Protein AF-K9QMH8-F1 (afdb_monomer)

pLDDT: mean 71.71, std 12.12, range [37.88, 88.75]

Sequence (99 aa):
MLNSARNKAKEIIQNIVDTTQEKTTEITEEAIFQAVDQALNVIELASKRVRERDIPTEKVSLEVSVNIMGLIELKMQANVPNQEEVKEVILAVNHNSSQ

Foldseek 3Di:
DCPVVLVVQVVVLVVCCVVCVVPDPPDDSVLSSVQSVVQVVVVLVVLVVCVVVVPPQVPDKDWDWGDRPVFKIWIWIFRNDPDNDGPDIDIDIDGPPDD

Solvent-accessible surface area (backbone atoms only — not comparable to full-atom values): 5851 Å² total; per-residue (Å²): 109,55,66,66,55,52,52,53,47,51,57,52,47,51,57,44,49,71,65,36,70,83,75,45,96,85,72,51,71,66,60,53,51,51,46,50,53,51,46,51,53,51,52,52,56,51,45,50,53,39,58,76,65,71,49,75,32,94,76,38,72,46,78,41,75,41,72,49,91,77,43,32,37,40,34,40,37,34,52,40,50,94,54,91,51,66,82,49,72,52,79,48,78,45,73,54,76,77,128

Radius of gyration: 14.62 Å; Cα contacts (8 Å, |Δi|>4): 119; chains: 1; bounding box: 42×18×37 Å

Secondary structure (DSSP, 8-state):
--HHHHHHHHHHHHHHHHHHTTT-TT--HHHHHHHHHHHHHHHHHHHHHHHHTT--GGG-EEEEEEEETTTEEEEEEEE--SSS----EEEEEEE----

Mean predicted aligned error: 9.08 Å

Nearest PDB structures (foldseek):
  3mes-assembly1_B  TM=4.465E-01  e=4.111E+00  Cryptosporidium parvum Iowa II
  3mes-assembly1_A  TM=4.553E-01  e=6.323E+00  Cryptosporidium parvum Iowa II
  5ov4-assembly1_A  TM=5.740E-01  e=7.604E+00  Priestia megaterium
  5ov6-assembly1_A  TM=4.150E-01  e=6.724E+00  Priestia megaterium
  5ov5-assembly1_A  TM=3.507E-01  e=5.258E+00  Priestia megaterium

Structure (mmCIF, N/CA/C/O backbone):
data_AF-K9QMH8-F1
#
_entry.id   AF-K9QMH8-F1
#
loop_
_atom_site.group_PDB
_atom_site.id
_atom_site.type_symbol
_atom_site.label_atom_id
_atom_site.label_alt_id
_atom_site.label_comp_id
_atom_site.label_asym_id
_atom_site.label_entity_id
_atom_site.label_seq_id
_atom_site.pdbx_PDB_ins_code
_atom_site.Cartn_x
_atom_site.Cartn_y
_atom_site.Cartn_z
_atom_site.occupancy
_atom_site.B_iso_or_equiv
_atom_site.auth_seq_id
_atom_site.auth_comp_id
_atom_site.auth_asym_id
_atom_site.auth_atom_id
_atom_site.pdbx_PDB_model_num
ATOM 1 N N . MET A 1 1 ? 13.264 1.432 -0.101 1.00 52.50 1 MET A N 1
ATOM 2 C CA . MET A 1 1 ? 12.647 2.546 -0.857 1.00 52.50 1 MET A CA 1
ATOM 3 C C . MET A 1 1 ? 11.163 2.777 -0.541 1.00 52.50 1 MET A C 1
ATOM 5 O O . MET A 1 1 ? 10.602 3.737 -1.041 1.00 52.50 1 MET A O 1
ATOM 9 N N . LEU A 1 2 ? 10.544 2.009 0.371 1.00 58.75 2 LEU A N 1
ATOM 10 C CA . LEU A 1 2 ? 9.141 2.196 0.789 1.00 58.75 2 LEU A CA 1
ATOM 11 C C . LEU A 1 2 ? 8.950 2.982 2.098 1.00 58.75 2 LEU A C 1
ATOM 13 O O . LEU A 1 2 ? 7.823 3.156 2.546 1.00 58.75 2 LEU A O 1
ATOM 17 N N . ASN A 1 3 ? 10.022 3.462 2.737 1.00 62.19 3 ASN A N 1
ATOM 18 C CA . ASN A 1 3 ? 9.904 4.108 4.050 1.00 62.19 3 ASN A CA 1
ATOM 19 C C . ASN A 1 3 ? 9.089 5.410 4.001 1.00 62.19 3 ASN A C 1
ATOM 21 O O . ASN A 1 3 ? 8.346 5.674 4.938 1.00 62.19 3 ASN A O 1
ATOM 25 N N . SER A 1 4 ? 9.166 6.193 2.917 1.00 65.06 4 SER A N 1
ATOM 26 C CA . SER A 1 4 ? 8.335 7.397 2.763 1.00 65.06 4 SER A CA 1
ATOM 27 C C . SER A 1 4 ? 6.856 7.044 2.576 1.00 65.06 4 SER A C 1
ATOM 29 O O . SER A 1 4 ? 6.007 7.624 3.245 1.00 65.06 4 SER A O 1
ATOM 31 N N . ALA A 1 5 ? 6.551 6.043 1.744 1.00 63.81 5 ALA A N 1
ATOM 32 C CA . ALA A 1 5 ? 5.196 5.538 1.528 1.00 63.81 5 ALA A CA 1
ATOM 33 C C . ALA A 1 5 ? 4.592 4.955 2.815 1.00 63.81 5 ALA A C 1
ATOM 35 O O . ALA A 1 5 ? 3.462 5.276 3.167 1.00 63.81 5 ALA A O 1
ATOM 36 N N . ARG A 1 6 ? 5.372 4.168 3.564 1.00 64.94 6 ARG A N 1
ATOM 37 C CA . ARG A 1 6 ? 4.964 3.594 4.852 1.00 64.94 6 ARG A CA 1
ATOM 38 C C . ARG A 1 6 ? 4.750 4.669 5.922 1.00 64.94 6 ARG A C 1
ATOM 40 O O . ARG A 1 6 ? 3.797 4.577 6.687 1.00 64.94 6 ARG A O 1
ATOM 47 N N . ASN A 1 7 ? 5.595 5.700 5.967 1.00 69.56 7 ASN A N 1
ATOM 48 C CA . ASN A 1 7 ? 5.418 6.821 6.895 1.00 69.56 7 ASN A CA 1
ATOM 49 C C . ASN A 1 7 ? 4.181 7.659 6.547 1.00 69.56 7 ASN A C 1
ATOM 51 O O . ASN A 1 7 ? 3.408 7.991 7.439 1.00 69.56 7 ASN A O 1
ATOM 55 N N . LYS A 1 8 ? 3.948 7.935 5.259 1.00 68.19 8 LYS A N 1
ATOM 56 C CA . LYS A 1 8 ? 2.744 8.640 4.799 1.00 68.19 8 LYS A CA 1
ATOM 57 C C . LYS A 1 8 ? 1.479 7.824 5.072 1.00 68.19 8 LYS A C 1
ATOM 59 O O . LYS A 1 8 ? 0.463 8.375 5.476 1.00 68.19 8 LYS A O 1
ATOM 64 N N . ALA A 1 9 ? 1.552 6.503 4.923 1.00 65.06 9 ALA A N 1
ATOM 65 C CA . ALA A 1 9 ? 0.446 5.624 5.267 1.00 65.06 9 ALA A CA 1
ATOM 66 C C . ALA A 1 9 ? 0.147 5.631 6.774 1.00 65.06 9 ALA A C 1
ATOM 68 O O . ALA A 1 9 ? -1.019 5.687 7.134 1.00 65.06 9 ALA A O 1
ATOM 69 N N . LYS A 1 10 ? 1.161 5.666 7.652 1.00 70.38 10 LYS A N 1
ATOM 70 C CA . LYS A 1 10 ? 0.961 5.826 9.108 1.00 70.38 10 LYS A CA 1
ATOM 71 C C . LYS A 1 10 ? 0.196 7.101 9.463 1.00 70.38 10 LYS A C 1
ATOM 73 O O . LYS A 1 10 ? -0.731 7.045 10.259 1.00 70.38 10 LYS A O 1
ATOM 78 N N . GLU A 1 11 ? 0.561 8.228 8.859 1.00 71.06 11 GLU A N 1
ATOM 79 C CA . GLU A 1 11 ? -0.121 9.510 9.085 1.00 71.06 11 GLU A CA 1
ATOM 80 C C . GLU A 1 11 ? -1.589 9.458 8.632 1.00 71.06 11 GLU A C 1
ATOM 82 O O . GLU A 1 11 ? -2.491 9.907 9.336 1.00 71.06 11 GLU A O 1
ATOM 87 N N . ILE A 1 12 ? -1.84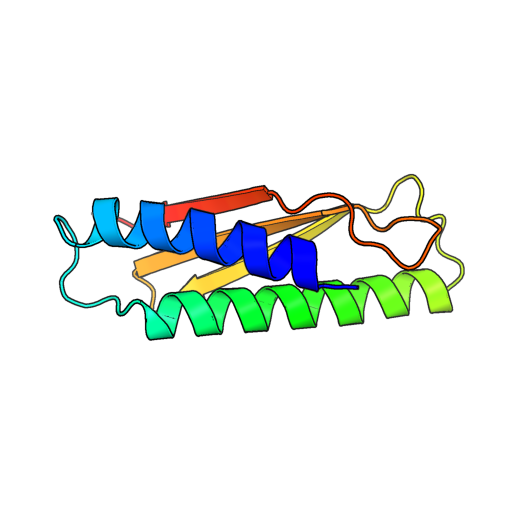4 8.841 7.476 1.00 68.69 12 ILE A N 1
ATOM 88 C CA . ILE A 1 12 ? -3.197 8.666 6.943 1.00 68.69 12 ILE A CA 1
ATOM 89 C C . ILE A 1 12 ? -4.013 7.704 7.816 1.00 68.69 12 ILE A C 1
ATOM 91 O O . ILE A 1 12 ? -5.174 7.991 8.093 1.00 68.69 12 ILE A O 1
ATOM 95 N N . ILE A 1 13 ? -3.414 6.609 8.299 1.00 67.94 13 ILE A N 1
ATOM 96 C CA . ILE A 1 13 ? -4.053 5.659 9.222 1.00 67.94 13 ILE A CA 1
ATOM 97 C C . ILE A 1 13 ? -4.450 6.350 10.518 1.00 67.94 13 ILE A C 1
ATOM 99 O O . ILE A 1 13 ? -5.579 6.154 10.951 1.00 67.94 13 ILE A O 1
ATOM 103 N N . GLN A 1 14 ? -3.586 7.188 11.097 1.00 68.25 14 GLN A N 1
ATOM 104 C CA . GLN A 1 14 ? -3.925 7.918 12.318 1.00 68.25 14 GLN A CA 1
ATOM 105 C C . GLN A 1 14 ? -5.166 8.797 12.105 1.00 68.25 14 GLN A C 1
ATOM 107 O O . GLN A 1 14 ? -6.123 8.705 12.866 1.00 68.25 14 GLN A O 1
ATOM 112 N N . ASN A 1 15 ? -5.210 9.544 10.996 1.00 67.31 15 ASN A N 1
ATOM 113 C CA . ASN A 1 15 ? -6.376 10.357 10.640 1.00 67.31 15 ASN A CA 1
ATOM 114 C C . ASN A 1 15 ? -7.645 9.510 10.420 1.00 67.31 15 ASN A C 1
ATOM 116 O O . ASN A 1 15 ? -8.750 9.939 10.757 1.00 67.31 15 ASN A O 1
ATOM 120 N N . ILE A 1 16 ? -7.509 8.306 9.852 1.00 65.81 16 ILE A N 1
ATOM 121 C CA . ILE A 1 16 ? -8.629 7.379 9.649 1.00 65.81 16 ILE A CA 1
ATOM 122 C C . ILE A 1 16 ? -9.105 6.823 10.985 1.00 65.81 16 ILE A C 1
ATOM 124 O O . ILE A 1 16 ? -10.303 6.856 11.232 1.00 65.81 16 ILE A O 1
ATOM 128 N N . VAL A 1 17 ? -8.215 6.332 11.847 1.00 64.38 17 VAL A N 1
ATOM 129 C CA . VAL A 1 17 ? -8.568 5.786 13.165 1.00 64.38 17 VAL A CA 1
ATOM 130 C C . VAL A 1 17 ? -9.308 6.840 13.983 1.00 64.38 17 VAL A C 1
ATOM 132 O O . VAL A 1 17 ? -10.399 6.552 14.473 1.00 64.38 17 VAL A O 1
ATOM 135 N N . ASP A 1 18 ? -8.800 8.072 14.014 1.00 65.06 18 ASP A N 1
ATOM 136 C CA . ASP A 1 18 ? -9.434 9.188 14.720 1.00 65.06 18 ASP A CA 1
ATOM 137 C C . ASP A 1 18 ? -10.838 9.502 14.157 1.00 65.06 18 ASP A C 1
ATOM 139 O O . ASP A 1 18 ? -11.763 9.795 14.910 1.00 65.06 18 ASP A O 1
ATOM 143 N N . THR A 1 19 ? -11.040 9.369 12.839 1.00 62.25 19 THR A N 1
ATOM 144 C CA . THR A 1 19 ? -12.341 9.609 12.174 1.00 62.25 19 THR A CA 1
ATOM 145 C C . THR A 1 19 ? -13.309 8.414 12.272 1.00 62.25 19 THR A C 1
ATOM 147 O O . THR A 1 19 ? -14.528 8.578 12.199 1.00 62.25 19 THR A O 1
ATOM 150 N N . THR A 1 20 ? -12.784 7.194 12.405 1.00 59.09 20 THR A N 1
ATOM 151 C CA . THR A 1 20 ? -13.536 5.930 12.280 1.00 59.09 20 THR A CA 1
ATOM 152 C C . THR A 1 20 ? -13.923 5.350 13.644 1.00 59.09 20 THR A C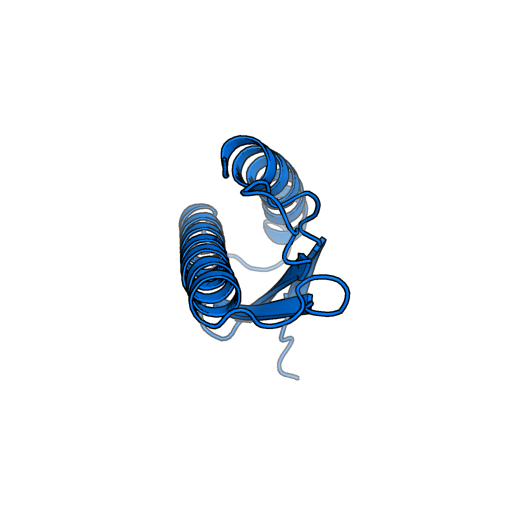 1
ATOM 154 O O . THR A 1 20 ? -14.946 4.665 13.740 1.00 59.09 20 THR A O 1
ATOM 157 N N . GLN A 1 21 ? -13.187 5.685 14.717 1.00 54.03 21 GLN A N 1
ATOM 158 C CA . GLN A 1 21 ? -13.549 5.342 16.102 1.00 54.03 21 GLN A CA 1
ATOM 159 C C . GLN A 1 21 ? -14.958 5.825 16.487 1.00 54.03 21 GLN A C 1
ATOM 161 O O . GLN A 1 21 ? -15.610 5.202 17.321 1.00 54.03 21 GLN A O 1
ATOM 166 N N . GLU A 1 22 ? -15.470 6.876 15.841 1.00 54.44 22 GLU A N 1
ATOM 167 C CA . GLU A 1 22 ? -16.831 7.371 16.071 1.00 54.44 22 GLU A CA 1
ATOM 168 C C . GLU A 1 22 ? -17.933 6.563 15.352 1.00 54.44 22 GLU A C 1
ATOM 170 O O . GLU A 1 22 ? -19.111 6.755 15.659 1.00 54.44 22 GLU A O 1
ATOM 175 N N . LYS A 1 23 ? -17.607 5.682 14.387 1.00 54.88 23 LYS A N 1
ATOM 176 C CA . LYS A 1 23 ? -18.608 5.093 13.468 1.00 54.88 23 LYS A CA 1
ATOM 177 C C . LYS A 1 23 ? -18.592 3.573 13.322 1.00 54.88 23 LYS A C 1
ATOM 179 O O . LYS A 1 23 ? -19.631 3.019 12.969 1.00 54.88 23 LYS A O 1
ATOM 184 N N . THR A 1 24 ? -17.484 2.881 13.591 1.00 56.28 24 THR A N 1
ATOM 185 C CA . THR A 1 24 ? -17.429 1.413 13.454 1.00 56.28 24 THR A CA 1
ATOM 186 C C . THR A 1 24 ? -16.524 0.783 14.512 1.00 56.28 24 THR A C 1
ATOM 188 O O . THR A 1 24 ? -15.303 0.853 14.418 1.00 56.28 24 THR A O 1
ATOM 191 N N . THR A 1 25 ? -17.120 0.114 15.500 1.00 58.59 25 THR A N 1
ATOM 192 C CA . THR A 1 25 ? -16.425 -0.594 16.595 1.00 58.59 25 THR A CA 1
ATOM 193 C C . THR A 1 25 ? -15.650 -1.844 16.161 1.00 58.59 25 THR A C 1
ATOM 195 O O . THR A 1 25 ? -14.942 -2.429 16.974 1.00 58.59 25 THR A O 1
ATOM 198 N N . GLU A 1 26 ? -15.791 -2.283 14.909 1.00 67.06 26 GLU A N 1
ATOM 199 C CA . GLU A 1 26 ? -15.286 -3.584 14.445 1.00 67.06 26 GLU A CA 1
ATOM 200 C C . GLU A 1 26 ? -13.948 -3.516 13.697 1.00 67.06 26 GLU A C 1
ATOM 202 O O . GLU A 1 26 ? -13.330 -4.554 13.465 1.00 67.06 26 GLU A O 1
ATOM 207 N N . ILE A 1 27 ? -13.472 -2.320 13.332 1.00 71.88 27 ILE A N 1
ATOM 208 C CA . ILE A 1 27 ? -12.234 -2.165 12.559 1.00 71.88 27 ILE A CA 1
ATOM 209 C C . ILE A 1 27 ? -11.111 -1.718 13.482 1.00 71.88 27 ILE A C 1
ATOM 211 O O . ILE A 1 27 ? -11.150 -0.635 14.064 1.00 71.88 27 ILE A O 1
ATOM 215 N N . THR A 1 28 ? -10.098 -2.569 13.608 1.00 77.44 28 THR A N 1
ATOM 216 C CA . THR A 1 28 ? -8.916 -2.285 14.418 1.00 77.44 28 THR A CA 1
ATOM 217 C C . THR A 1 28 ? -7.862 -1.554 13.595 1.00 77.44 28 THR A C 1
ATOM 219 O O . THR A 1 28 ? -7.717 -1.776 12.393 1.00 77.44 28 THR A O 1
ATOM 222 N N . GLU A 1 29 ? -7.076 -0.710 14.260 1.00 77.12 29 GLU A N 1
ATOM 223 C CA . GLU A 1 29 ? -5.902 -0.056 13.671 1.00 77.12 29 GLU A CA 1
ATOM 224 C C . GLU A 1 29 ? -4.940 -1.079 13.033 1.00 77.12 29 GLU A C 1
ATOM 226 O O . GLU A 1 29 ? -4.445 -0.871 11.927 1.00 77.12 29 GLU A O 1
ATOM 231 N N . GLU A 1 30 ? -4.770 -2.239 13.675 1.00 81.94 30 GLU A N 1
ATOM 232 C CA . GLU A 1 30 ? -3.970 -3.359 13.167 1.00 81.94 30 GLU A CA 1
ATOM 233 C C . GLU A 1 30 ? -4.479 -3.887 11.815 1.00 81.94 30 GLU A C 1
ATOM 235 O O . GLU A 1 30 ? -3.685 -4.112 10.903 1.00 81.94 30 GLU A O 1
ATOM 240 N N . ALA A 1 31 ? -5.796 -4.045 11.639 1.00 81.12 31 ALA A N 1
ATOM 241 C CA . ALA A 1 31 ? -6.363 -4.511 10.372 1.00 81.12 31 ALA A CA 1
ATOM 242 C C . ALA A 1 31 ? -6.099 -3.517 9.227 1.00 81.12 31 ALA A C 1
ATOM 244 O O . ALA A 1 31 ? -5.831 -3.921 8.093 1.00 81.12 31 ALA A O 1
ATOM 245 N N . ILE A 1 32 ? -6.121 -2.215 9.527 1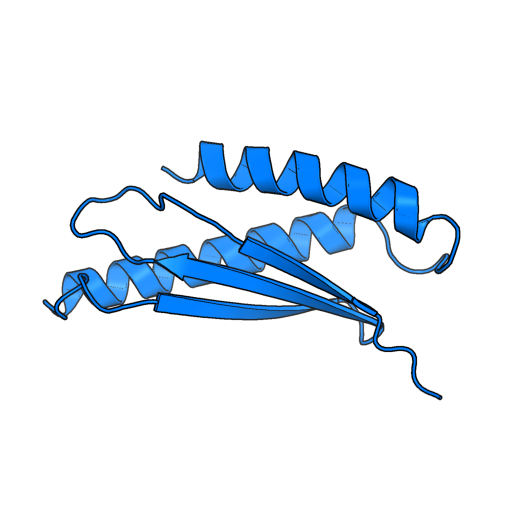.00 77.38 32 ILE A N 1
ATOM 246 C CA . ILE A 1 32 ? -5.805 -1.164 8.555 1.00 77.38 32 ILE A CA 1
ATOM 247 C C . ILE A 1 32 ? -4.311 -1.188 8.206 1.00 77.38 32 ILE A C 1
ATOM 249 O O . ILE A 1 32 ? -3.961 -1.130 7.024 1.00 77.38 32 ILE A O 1
ATOM 253 N N . PHE A 1 33 ? -3.426 -1.341 9.196 1.00 81.50 33 PHE A N 1
ATOM 254 C CA . PHE A 1 33 ? -1.988 -1.489 8.950 1.00 81.50 33 PHE A CA 1
ATOM 255 C C . PHE A 1 33 ? -1.668 -2.696 8.072 1.00 81.50 33 PHE A C 1
ATOM 257 O O . PHE A 1 33 ? -0.912 -2.568 7.107 1.00 81.50 33 PHE A O 1
ATOM 264 N N . GLN A 1 34 ? -2.282 -3.844 8.354 1.00 85.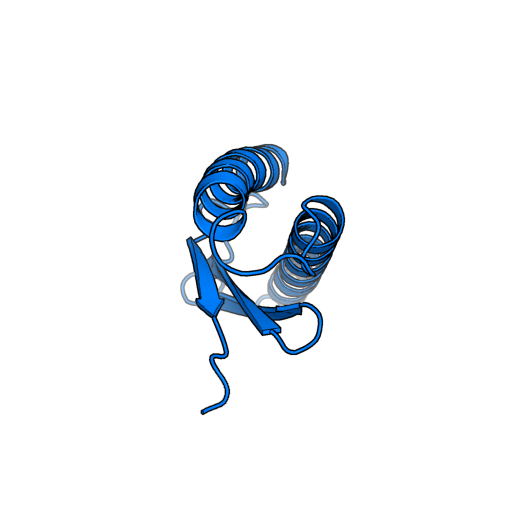56 34 GLN A N 1
ATOM 265 C CA . GLN A 1 34 ? -2.100 -5.054 7.555 1.00 85.56 34 GLN A CA 1
ATOM 266 C C . GLN A 1 34 ? -2.564 -4.858 6.108 1.00 85.56 34 GLN A C 1
ATOM 268 O O . GLN A 1 34 ? -1.864 -5.264 5.179 1.00 85.56 34 GLN A O 1
ATOM 273 N N . ALA A 1 35 ? -3.697 -4.183 5.898 1.00 83.75 35 ALA A N 1
ATOM 274 C CA . ALA A 1 35 ? -4.193 -3.866 4.562 1.00 83.75 35 ALA A CA 1
ATOM 275 C C . ALA A 1 35 ? -3.238 -2.944 3.786 1.00 83.75 35 ALA A C 1
ATOM 277 O O . ALA A 1 35 ? -2.980 -3.170 2.601 1.00 83.75 35 ALA A O 1
ATOM 278 N N . VAL A 1 36 ? -2.664 -1.940 4.456 1.00 81.88 36 VAL A N 1
ATOM 279 C CA . VAL A 1 36 ? -1.647 -1.057 3.872 1.00 81.88 36 VAL A CA 1
ATOM 280 C C . VAL A 1 36 ? -0.382 -1.827 3.504 1.00 81.88 36 VAL A C 1
ATOM 282 O O . VAL A 1 36 ? 0.099 -1.694 2.378 1.00 81.88 36 VAL A O 1
ATOM 285 N N . ASP A 1 37 ? 0.161 -2.647 4.406 1.00 85.06 37 ASP A N 1
ATOM 286 C CA . ASP A 1 37 ? 1.368 -3.430 4.116 1.00 85.06 37 ASP A CA 1
ATOM 287 C C . ASP A 1 37 ? 1.123 -4.421 2.967 1.00 85.06 37 ASP A C 1
ATOM 289 O O . ASP A 1 37 ? 1.968 -4.565 2.078 1.00 85.06 37 ASP A O 1
ATOM 293 N N . GLN A 1 38 ? -0.056 -5.049 2.912 1.00 88.44 38 GLN A N 1
ATOM 294 C CA . GLN A 1 38 ? -0.449 -5.898 1.790 1.00 88.44 38 GLN A CA 1
ATOM 295 C C . GLN A 1 38 ? -0.459 -5.116 0.472 1.00 88.44 38 GLN A C 1
ATOM 297 O O . GLN A 1 38 ? 0.110 -5.573 -0.522 1.00 88.44 38 GLN A O 1
ATOM 302 N N . ALA A 1 39 ? -1.071 -3.932 0.455 1.00 84.62 39 ALA A N 1
ATOM 303 C CA . ALA A 1 39 ? -1.150 -3.110 -0.742 1.00 84.62 39 ALA A CA 1
ATOM 304 C C . ALA A 1 39 ? 0.239 -2.630 -1.207 1.00 84.62 39 ALA A C 1
ATOM 306 O O . ALA A 1 39 ? 0.539 -2.678 -2.402 1.00 84.62 39 ALA A O 1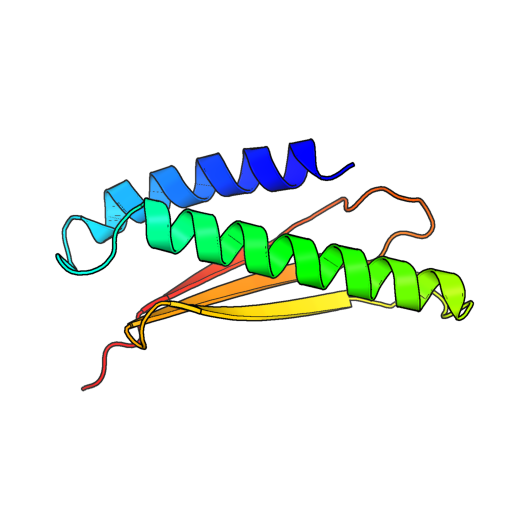
ATOM 307 N N . LEU A 1 40 ? 1.122 -2.241 -0.279 1.00 83.31 40 LEU A N 1
ATOM 308 C CA . LEU A 1 40 ? 2.496 -1.830 -0.591 1.00 83.31 40 LEU A CA 1
ATOM 309 C C . LEU A 1 40 ? 3.307 -2.986 -1.189 1.00 83.31 40 LEU A C 1
ATOM 311 O O . LEU A 1 40 ? 3.982 -2.792 -2.201 1.00 83.31 40 LEU A O 1
ATOM 315 N N . ASN A 1 41 ? 3.184 -4.190 -0.625 1.00 86.81 41 ASN A N 1
ATOM 316 C CA . ASN A 1 41 ? 3.850 -5.386 -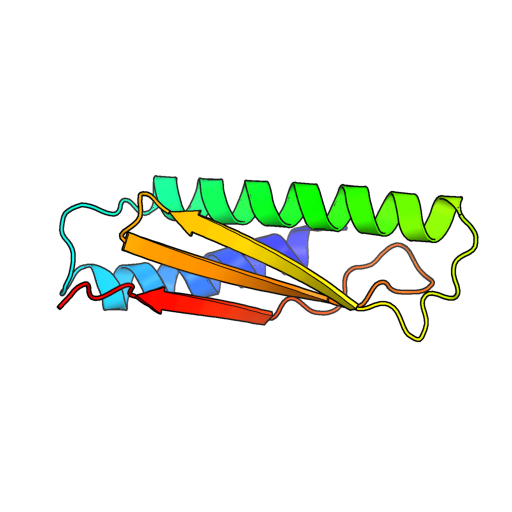1.146 1.00 86.81 41 ASN A CA 1
ATOM 317 C C . ASN A 1 41 ? 3.403 -5.708 -2.583 1.00 86.81 41 ASN A C 1
ATOM 319 O O . ASN A 1 41 ? 4.226 -6.066 -3.430 1.00 86.81 41 ASN A O 1
ATOM 323 N N . VAL A 1 42 ? 2.107 -5.557 -2.885 1.00 88.75 42 VAL A N 1
ATOM 324 C CA . VAL A 1 42 ? 1.578 -5.762 -4.244 1.00 88.75 42 VAL A CA 1
ATOM 325 C C . VAL A 1 42 ? 2.136 -4.719 -5.212 1.00 88.75 42 VAL A C 1
ATOM 327 O O . VAL A 1 42 ? 2.600 -5.088 -6.293 1.00 88.75 42 VAL A O 1
ATOM 330 N N . ILE A 1 43 ? 2.139 -3.438 -4.830 1.00 84.75 43 ILE A N 1
ATOM 331 C CA . ILE A 1 43 ? 2.687 -2.355 -5.660 1.00 84.75 43 ILE A CA 1
ATOM 332 C C . ILE A 1 43 ? 4.174 -2.577 -5.935 1.00 84.75 43 ILE A C 1
ATOM 334 O O . ILE A 1 43 ? 4.613 -2.399 -7.072 1.00 84.75 43 ILE A O 1
ATOM 338 N N . GLU A 1 44 ? 4.955 -2.992 -4.938 1.00 83.69 44 GLU A N 1
ATOM 339 C CA . GLU A 1 44 ? 6.384 -3.260 -5.104 1.00 83.69 44 GLU A CA 1
ATOM 340 C C . GLU A 1 44 ? 6.631 -4.411 -6.085 1.00 83.69 44 GLU A C 1
ATOM 342 O O . GLU A 1 44 ? 7.405 -4.265 -7.039 1.00 83.69 44 GLU A O 1
ATOM 347 N N . LEU A 1 45 ? 5.922 -5.530 -5.907 1.00 87.94 45 LEU A N 1
ATOM 348 C CA . LEU A 1 45 ? 6.036 -6.686 -6.791 1.00 87.94 45 LEU A CA 1
ATOM 349 C C . LEU A 1 45 ? 5.614 -6.347 -8.227 1.00 87.94 45 LEU A C 1
ATOM 351 O O . LEU A 1 45 ? 6.295 -6.730 -9.181 1.00 87.94 45 LEU A O 1
ATOM 355 N N . ALA A 1 46 ? 4.510 -5.620 -8.397 1.00 86.94 46 ALA A N 1
ATOM 356 C CA . ALA A 1 46 ? 4.035 -5.189 -9.707 1.00 86.94 46 ALA A CA 1
ATOM 357 C C . ALA A 1 46 ? 5.014 -4.204 -10.367 1.00 86.94 46 ALA A C 1
ATOM 359 O O . ALA A 1 46 ? 5.365 -4.385 -11.532 1.00 86.94 46 ALA A O 1
ATOM 360 N N . SER A 1 47 ? 5.539 -3.234 -9.615 1.00 83.38 47 SER A N 1
ATOM 361 C CA . SER A 1 47 ? 6.546 -2.282 -10.102 1.00 83.38 47 SER A CA 1
ATOM 362 C C . SER A 1 47 ? 7.816 -2.992 -10.567 1.00 83.38 47 SER A C 1
ATOM 364 O O . SER A 1 47 ? 8.360 -2.667 -11.622 1.00 83.38 47 SER A O 1
ATOM 366 N N . LYS A 1 48 ? 8.277 -3.998 -9.811 1.00 85.44 48 LYS A N 1
ATOM 367 C CA . LYS A 1 48 ? 9.423 -4.828 -10.197 1.00 85.44 48 LYS A CA 1
ATOM 368 C C . LYS A 1 48 ? 9.164 -5.548 -11.521 1.00 85.44 48 LYS A C 1
ATOM 370 O O . LYS A 1 48 ? 9.997 -5.470 -12.416 1.00 85.44 48 LYS A O 1
ATOM 375 N N . ARG A 1 49 ? 7.991 -6.166 -11.684 1.00 87.00 49 ARG A N 1
ATOM 376 C CA . ARG A 1 49 ? 7.617 -6.871 -12.924 1.00 87.00 49 ARG A CA 1
ATOM 377 C C . ARG A 1 49 ? 7.502 -5.949 -14.136 1.00 87.00 49 ARG A C 1
ATOM 379 O O . ARG A 1 49 ? 7.826 -6.372 -15.239 1.00 87.00 49 ARG A O 1
ATOM 386 N N . VAL A 1 50 ? 7.026 -4.718 -13.948 1.00 85.19 50 VAL A N 1
ATOM 387 C CA . VAL A 1 50 ? 6.964 -3.704 -15.015 1.00 85.19 50 VAL A CA 1
ATOM 388 C C . VAL A 1 50 ? 8.375 -3.365 -15.499 1.00 85.19 50 VAL A C 1
ATOM 390 O O . VAL A 1 50 ? 8.615 -3.374 -16.704 1.00 85.19 50 VAL A O 1
ATOM 393 N N . ARG A 1 51 ? 9.317 -3.159 -14.566 1.00 81.62 51 ARG A N 1
ATOM 394 C CA . ARG A 1 51 ? 10.732 -2.902 -14.878 1.00 81.62 51 ARG A CA 1
ATOM 395 C C . ARG A 1 51 ? 11.418 -4.094 -15.548 1.00 81.62 51 ARG A C 1
ATOM 397 O O . ARG A 1 51 ? 12.096 -3.909 -16.543 1.00 81.62 51 ARG A O 1
ATOM 404 N N . GLU A 1 52 ? 11.207 -5.313 -15.050 1.00 86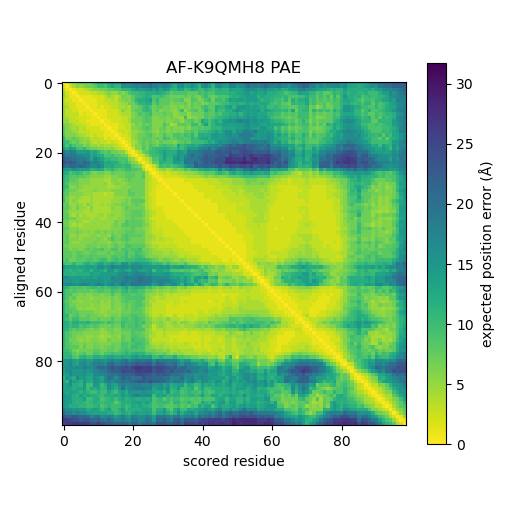.62 52 GLU A N 1
ATOM 405 C CA . GLU A 1 52 ? 11.799 -6.540 -15.619 1.00 86.62 52 GLU A CA 1
ATOM 406 C C . GLU A 1 52 ? 11.339 -6.843 -17.051 1.00 86.62 52 GLU A C 1
ATOM 408 O O . GLU A 1 52 ? 11.989 -7.608 -17.759 1.00 86.62 52 GLU A O 1
ATOM 413 N N . ARG A 1 53 ? 10.196 -6.295 -17.468 1.00 85.19 53 ARG A N 1
ATOM 414 C CA . ARG A 1 53 ? 9.616 -6.515 -18.797 1.00 85.19 53 ARG A CA 1
ATOM 415 C C . ARG A 1 53 ? 9.901 -5.377 -19.777 1.00 85.19 53 ARG A C 1
ATOM 417 O O . ARG A 1 53 ? 9.269 -5.353 -20.831 1.00 85.19 53 ARG A O 1
ATOM 424 N N . ASP A 1 54 ? 10.781 -4.439 -19.417 1.00 76.94 54 ASP A N 1
ATOM 425 C CA . ASP A 1 54 ? 11.093 -3.230 -20.195 1.00 76.94 54 ASP A CA 1
ATOM 426 C C . ASP A 1 54 ? 9.833 -2.469 -20.655 1.00 76.94 54 ASP A C 1
ATOM 428 O O . ASP A 1 54 ? 9.791 -1.851 -21.721 1.00 76.94 54 ASP A O 1
ATOM 432 N N . ILE A 1 55 ? 8.764 -2.519 -19.849 1.00 77.44 55 ILE A N 1
ATOM 433 C CA . ILE A 1 55 ? 7.537 -1.776 -20.138 1.00 77.44 55 ILE A CA 1
ATOM 434 C C . ILE A 1 55 ? 7.840 -0.290 -19.902 1.00 77.44 55 ILE A C 1
ATOM 436 O O . ILE A 1 55 ? 8.318 0.051 -18.817 1.00 77.44 55 ILE A O 1
ATOM 440 N N . PRO A 1 56 ? 7.532 0.612 -20.856 1.00 75.31 56 PRO A N 1
ATOM 441 C CA . PRO A 1 56 ? 7.763 2.045 -20.690 1.00 75.31 56 PRO A CA 1
ATOM 442 C C . PRO A 1 56 ? 7.062 2.587 -19.437 1.00 75.31 56 PRO A C 1
ATOM 444 O O . PRO A 1 56 ? 5.839 2.732 -19.411 1.00 75.31 56 PRO A O 1
ATOM 447 N N . THR A 1 57 ? 7.830 2.877 -18.383 1.00 72.50 57 THR A N 1
ATOM 448 C CA . THR A 1 57 ? 7.263 3.179 -17.054 1.00 72.50 57 THR A CA 1
ATOM 449 C C . THR A 1 57 ? 6.605 4.559 -16.978 1.00 72.50 57 THR A C 1
ATOM 451 O O . THR A 1 57 ? 5.713 4.776 -16.165 1.00 72.50 57 THR A O 1
ATOM 454 N N . GLU A 1 58 ? 6.950 5.458 -17.907 1.00 66.81 58 GLU A N 1
ATOM 455 C CA . GLU A 1 58 ? 6.462 6.843 -18.023 1.00 66.81 58 GLU A CA 1
ATOM 456 C C . GLU A 1 58 ? 4.933 6.970 -18.129 1.00 66.81 58 GLU A C 1
ATOM 458 O O . GLU A 1 58 ? 4.391 8.066 -18.002 1.00 66.81 58 GLU A O 1
ATOM 463 N N . LYS A 1 59 ? 4.228 5.860 -18.377 1.00 68.81 59 LYS A N 1
ATOM 464 C CA . LYS A 1 59 ? 2.766 5.804 -18.508 1.00 68.81 59 LYS A CA 1
ATOM 465 C C . LYS A 1 59 ? 2.117 4.725 -17.640 1.00 68.81 59 LYS A C 1
ATOM 467 O O . LYS A 1 59 ? 0.940 4.430 -17.834 1.00 68.81 59 LYS A O 1
ATOM 472 N N . VAL A 1 60 ? 2.858 4.110 -16.717 1.00 78.31 60 VAL A N 1
ATOM 473 C CA . VAL A 1 60 ? 2.331 3.018 -15.890 1.00 78.31 60 VAL A CA 1
ATOM 474 C C . VAL A 1 60 ? 1.924 3.548 -14.522 1.00 78.31 60 VAL A C 1
ATOM 476 O O . VAL A 1 60 ? 2.760 3.934 -13.704 1.00 78.31 60 VAL A O 1
ATOM 479 N N . SER A 1 61 ? 0.618 3.509 -14.272 1.00 83.69 61 SER A N 1
ATOM 480 C CA . SER A 1 61 ? 0.029 3.714 -12.954 1.00 83.69 61 SER A CA 1
ATOM 481 C C . SER A 1 61 ? -0.504 2.380 -12.443 1.00 83.69 61 SER A C 1
ATOM 483 O O . SER A 1 61 ? -1.156 1.640 -13.181 1.00 83.69 61 SER A O 1
ATOM 485 N N . LEU A 1 62 ? -0.181 2.052 -11.199 1.00 84.88 62 LEU A N 1
ATOM 486 C CA . LEU A 1 62 ? -0.656 0.868 -10.501 1.00 84.88 62 LEU A CA 1
ATOM 487 C C . LEU A 1 62 ? -1.714 1.298 -9.497 1.00 84.88 62 LEU A C 1
ATOM 489 O O . LEU A 1 62 ? -1.454 2.167 -8.670 1.00 84.88 62 LEU A O 1
ATOM 493 N N . GLU A 1 63 ? -2.874 0.658 -9.549 1.00 88.31 63 GLU A N 1
ATOM 494 C CA . GLU A 1 63 ? -3.926 0.804 -8.550 1.00 88.31 63 GLU A CA 1
ATOM 495 C C . GLU A 1 63 ? -4.124 -0.535 -7.841 1.00 88.31 63 GLU A C 1
ATOM 497 O O . GLU A 1 63 ? -4.236 -1.585 -8.478 1.00 88.31 63 GLU A O 1
ATOM 502 N N . VAL A 1 64 ? -4.148 -0.498 -6.513 1.00 86.88 64 VAL A N 1
ATOM 503 C CA . VAL A 1 64 ? -4.453 -1.641 -5.659 1.00 86.88 64 VAL A CA 1
ATOM 504 C C . VAL A 1 64 ? -5.618 -1.262 -4.766 1.00 86.88 64 VAL A C 1
ATOM 506 O O . VAL A 1 64 ? -5.571 -0.242 -4.084 1.00 86.88 64 VAL A O 1
ATOM 509 N N . SER A 1 65 ? -6.648 -2.103 -4.758 1.00 87.88 65 SER A N 1
ATOM 510 C CA . SER A 1 65 ? -7.779 -1.986 -3.843 1.00 87.88 65 SER A CA 1
ATOM 511 C C . SER A 1 65 ? -7.759 -3.166 -2.876 1.00 87.88 65 SER A C 1
ATOM 513 O O . SER A 1 65 ? -7.705 -4.320 -3.305 1.00 87.88 65 SER A O 1
ATOM 515 N N . VAL A 1 66 ? -7.768 -2.885 -1.575 1.00 85.25 66 VAL A N 1
ATOM 516 C CA . VAL A 1 66 ? -7.813 -3.881 -0.502 1.00 85.25 66 VAL A CA 1
ATOM 517 C C . VAL A 1 66 ? -9.100 -3.690 0.278 1.00 85.25 66 VAL A C 1
ATOM 519 O O . VAL A 1 66 ? -9.356 -2.627 0.838 1.00 85.25 66 VAL A O 1
ATOM 522 N N . ASN A 1 67 ? -9.917 -4.736 0.318 1.00 84.75 67 ASN A N 1
ATOM 523 C CA . ASN A 1 67 ? -11.112 -4.760 1.139 1.00 84.75 67 ASN A CA 1
ATOM 524 C C . ASN A 1 67 ? -10.756 -5.219 2.560 1.00 84.75 67 ASN A C 1
ATOM 526 O O . ASN A 1 67 ? -10.156 -6.277 2.747 1.00 84.75 67 ASN A O 1
ATOM 530 N N . ILE A 1 68 ? -11.139 -4.421 3.551 1.00 80.75 68 ILE A N 1
ATOM 531 C CA . ILE A 1 68 ? -10.932 -4.684 4.970 1.00 80.75 68 ILE A CA 1
ATOM 532 C C . ILE A 1 68 ? -12.260 -5.174 5.540 1.00 80.75 68 ILE A C 1
ATOM 534 O O . ILE A 1 68 ? -13.186 -4.391 5.765 1.00 80.75 68 ILE A O 1
ATOM 538 N N . MET A 1 69 ? -12.346 -6.491 5.743 1.00 77.44 69 MET A N 1
ATOM 539 C CA . MET A 1 69 ? -13.463 -7.168 6.419 1.00 77.44 69 MET A CA 1
ATOM 540 C C . MET A 1 69 ? -14.858 -6.870 5.830 1.00 77.44 69 MET A C 1
ATOM 542 O O . MET A 1 69 ? -15.855 -6.925 6.537 1.00 77.44 69 MET A O 1
ATOM 546 N N . GLY A 1 70 ? -14.958 -6.539 4.542 1.00 75.44 70 GLY A N 1
ATOM 547 C CA . GLY A 1 70 ? -16.214 -6.195 3.862 1.00 75.44 70 GLY A CA 1
ATOM 548 C C . GLY A 1 70 ? -16.700 -4.762 4.099 1.00 75.44 70 GLY A C 1
ATOM 549 O O . GLY A 1 70 ? -17.502 -4.259 3.314 1.00 75.44 70 GLY A O 1
ATOM 550 N N . LEU A 1 71 ? -16.177 -4.090 5.123 1.00 71.94 71 LEU A N 1
ATOM 551 C CA . LEU A 1 71 ? -16.687 -2.817 5.632 1.00 71.94 71 LEU A CA 1
ATOM 552 C C . LEU A 1 71 ? -16.010 -1.607 4.996 1.00 71.94 71 LEU A C 1
ATOM 554 O O . LEU A 1 71 ? -16.650 -0.584 4.761 1.00 71.94 71 LEU A O 1
ATOM 5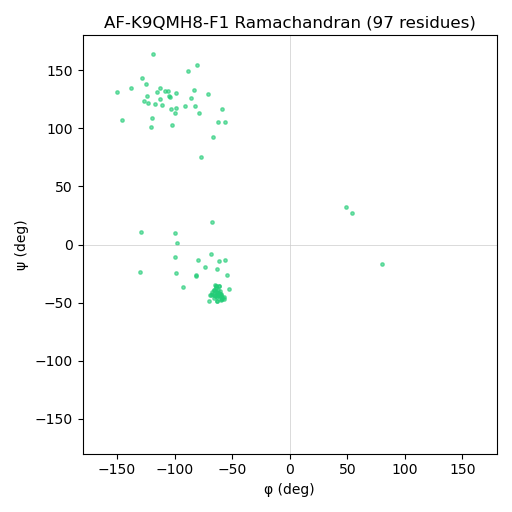58 N N . ILE A 1 72 ? -14.713 -1.718 4.720 1.00 73.44 72 ILE A N 1
ATOM 559 C CA . ILE A 1 72 ? -13.908 -0.622 4.191 1.00 73.44 72 ILE A CA 1
ATOM 560 C C . ILE A 1 72 ? -13.150 -1.079 2.949 1.00 73.44 72 ILE A C 1
ATOM 562 O O . ILE A 1 72 ? -12.660 -2.203 2.877 1.00 73.44 72 ILE A O 1
ATOM 566 N N . GLU A 1 73 ? -13.017 -0.187 1.974 1.00 81.50 73 GLU A N 1
ATOM 567 C CA . GLU A 1 73 ? -12.107 -0.350 0.846 1.00 81.50 73 GLU A CA 1
ATOM 568 C C . GLU A 1 73 ? -10.966 0.666 0.946 1.00 81.50 73 GLU A C 1
ATOM 570 O O . GLU A 1 73 ? -11.197 1.876 0.930 1.00 81.50 73 GLU A O 1
ATOM 575 N N . LEU A 1 74 ? -9.734 0.161 1.027 1.00 79.12 74 LEU A N 1
ATOM 576 C CA . LEU A 1 74 ? -8.506 0.932 0.892 1.00 79.12 74 LEU A CA 1
ATOM 577 C C . LEU A 1 74 ? -8.075 0.924 -0.574 1.00 79.12 74 LEU A C 1
ATOM 579 O O . LEU A 1 74 ? -7.743 -0.133 -1.107 1.00 79.12 74 LEU A O 1
ATOM 583 N N . LYS A 1 75 ? -8.004 2.093 -1.206 1.00 81.81 75 LYS A N 1
ATOM 584 C CA . LYS A 1 75 ? -7.418 2.256 -2.542 1.00 81.81 75 LYS A CA 1
ATOM 585 C C . LYS A 1 75 ? -6.059 2.914 -2.448 1.00 81.81 75 LYS A C 1
ATOM 587 O O . LYS A 1 75 ? -5.926 3.939 -1.787 1.00 81.81 75 LYS A O 1
ATOM 592 N N . MET A 1 76 ? -5.078 2.340 -3.131 1.00 80.81 76 MET A N 1
ATOM 593 C CA . MET A 1 76 ? -3.727 2.864 -3.257 1.00 80.81 76 MET A CA 1
ATOM 594 C C . MET A 1 76 ? -3.328 2.968 -4.718 1.00 80.81 76 MET A C 1
ATOM 596 O O . MET A 1 76 ? -3.306 1.966 -5.429 1.00 80.81 76 MET A O 1
ATOM 600 N N . GLN A 1 77 ? -2.951 4.170 -5.137 1.00 81.50 77 GLN A N 1
ATOM 601 C CA . GLN A 1 77 ? -2.418 4.417 -6.470 1.00 81.50 77 GLN A CA 1
ATOM 602 C C . GLN A 1 77 ? -0.945 4.808 -6.396 1.00 81.50 77 GLN A C 1
ATOM 604 O O . GLN A 1 77 ? -0.583 5.655 -5.581 1.00 81.50 77 GLN A O 1
ATOM 609 N N . ALA A 1 78 ? -0.113 4.221 -7.255 1.00 78.81 78 ALA A N 1
ATOM 610 C CA . ALA A 1 78 ? 1.302 4.544 -7.378 1.00 78.81 78 ALA A CA 1
ATOM 611 C C . ALA A 1 78 ? 1.739 4.598 -8.843 1.00 78.81 78 ALA A C 1
ATOM 613 O O . ALA A 1 78 ? 1.450 3.701 -9.633 1.00 78.81 78 ALA A O 1
ATOM 614 N N . ASN A 1 79 ? 2.504 5.627 -9.196 1.00 79.69 79 ASN A N 1
ATOM 615 C CA . ASN A 1 79 ? 3.157 5.699 -10.500 1.00 79.69 79 ASN A CA 1
ATOM 616 C C . ASN A 1 79 ? 4.466 4.908 -10.458 1.00 79.69 79 ASN A C 1
ATOM 618 O O . ASN A 1 79 ? 5.249 5.067 -9.518 1.00 79.69 79 ASN A O 1
ATOM 622 N N . VAL A 1 80 ? 4.707 4.067 -11.468 1.00 75.56 80 VAL A N 1
ATOM 623 C CA . VAL A 1 80 ? 5.958 3.306 -11.572 1.00 75.56 80 VAL A CA 1
ATOM 624 C C . VAL A 1 80 ? 7.031 4.245 -12.115 1.00 75.56 80 VAL A C 1
ATOM 626 O O . VAL A 1 80 ? 6.937 4.672 -13.261 1.00 75.56 80 VAL A O 1
ATOM 629 N N . PRO A 1 81 ? 8.055 4.598 -11.333 1.00 64.19 81 PRO A N 1
ATOM 630 C CA . PRO A 1 81 ? 9.113 5.464 -11.816 1.00 64.19 81 PRO A CA 1
ATOM 631 C C . PRO A 1 81 ? 10.125 4.655 -12.636 1.00 64.19 81 PRO A C 1
ATOM 633 O O . PRO A 1 81 ? 10.355 3.471 -12.379 1.00 64.19 81 PRO A O 1
ATOM 636 N N . ASN A 1 82 ? 10.817 5.339 -13.554 1.00 57.88 82 ASN A N 1
ATOM 637 C CA . ASN A 1 82 ? 11.987 4.801 -14.267 1.00 57.88 82 ASN A CA 1
ATOM 638 C C . ASN A 1 82 ? 13.154 4.450 -13.308 1.00 57.88 82 ASN A C 1
ATOM 640 O O . ASN A 1 82 ? 14.086 3.757 -13.700 1.00 57.88 82 ASN A O 1
ATOM 644 N N . GLN A 1 83 ? 13.116 4.923 -12.057 1.00 54.84 83 GLN A N 1
ATOM 645 C CA . GLN A 1 83 ? 14.074 4.621 -10.985 1.00 54.84 83 GLN A CA 1
ATOM 646 C C . GLN A 1 83 ? 13.355 3.923 -9.817 1.00 54.84 83 GLN A C 1
ATOM 648 O O . GLN A 1 83 ? 12.130 3.957 -9.739 1.00 54.84 83 GLN A O 1
ATOM 653 N N . GLU A 1 84 ? 14.085 3.279 -8.905 1.00 55.53 84 GLU A N 1
ATOM 654 C CA . GLU A 1 84 ? 13.540 2.393 -7.854 1.00 55.53 84 GLU A CA 1
ATOM 655 C C . GLU A 1 84 ? 12.686 3.077 -6.750 1.00 55.53 84 GLU A C 1
ATOM 657 O O . GLU A 1 84 ? 12.463 2.512 -5.681 1.00 55.53 84 GLU A O 1
ATOM 662 N N . GLU A 1 85 ? 12.160 4.279 -6.970 1.00 51.38 85 GLU A N 1
ATOM 663 C CA . GLU A 1 85 ? 11.605 5.118 -5.907 1.00 51.38 85 GLU A CA 1
ATOM 664 C C . GLU A 1 85 ? 10.127 5.458 -6.125 1.00 51.38 85 GLU A C 1
ATOM 666 O O . GLU A 1 85 ? 9.805 6.360 -6.889 1.00 51.38 85 GLU A O 1
ATOM 671 N N . VAL A 1 86 ? 9.208 4.767 -5.441 1.00 53.97 86 VAL A N 1
ATOM 672 C CA . VAL A 1 86 ? 7.768 5.091 -5.477 1.00 53.97 86 VAL A CA 1
ATOM 673 C C . VAL A 1 86 ? 7.553 6.505 -4.918 1.00 53.97 86 VAL A C 1
ATOM 675 O O . VAL A 1 86 ? 7.662 6.723 -3.713 1.00 53.97 86 VAL A O 1
ATOM 678 N N . LYS A 1 87 ? 7.278 7.474 -5.801 1.00 51.00 87 LYS A N 1
ATOM 679 C CA . LYS A 1 87 ? 7.244 8.907 -5.448 1.00 51.00 87 LYS A CA 1
ATOM 680 C C . LYS A 1 87 ? 5.945 9.356 -4.795 1.00 51.00 87 LYS A C 1
ATOM 682 O O . LYS A 1 87 ? 5.945 10.323 -4.040 1.00 51.00 87 LYS A O 1
ATOM 687 N N . GLU A 1 88 ? 4.844 8.672 -5.078 1.00 54.72 88 GLU A N 1
ATOM 688 C CA . GLU A 1 88 ? 3.534 9.101 -4.616 1.00 54.72 88 GLU A CA 1
ATOM 689 C C . GLU A 1 88 ? 2.622 7.901 -4.401 1.00 54.72 88 GLU A C 1
ATOM 691 O O . GLU A 1 88 ? 2.528 7.024 -5.259 1.00 54.72 88 GLU A O 1
ATOM 696 N N . VAL A 1 89 ? 1.978 7.879 -3.233 1.00 56.25 89 VAL A N 1
ATOM 697 C CA . VAL A 1 89 ? 0.882 6.967 -2.921 1.00 56.25 89 VAL A CA 1
ATOM 698 C C . VAL A 1 89 ? -0.318 7.819 -2.529 1.00 56.25 89 VAL A C 1
ATOM 700 O O . VAL A 1 89 ? -0.218 8.641 -1.611 1.00 56.25 89 VAL A O 1
ATOM 703 N N . ILE A 1 90 ? -1.423 7.648 -3.251 1.00 59.34 90 ILE A N 1
ATOM 704 C CA . ILE A 1 90 ? -2.720 8.254 -2.930 1.00 59.34 90 ILE A CA 1
ATOM 705 C C . ILE A 1 90 ? -3.539 7.185 -2.216 1.00 59.34 90 ILE A C 1
ATOM 707 O O . ILE A 1 90 ? -3.794 6.141 -2.812 1.00 59.34 90 ILE A O 1
ATOM 711 N N . LEU A 1 91 ? -3.905 7.429 -0.953 1.00 60.94 91 LEU A N 1
ATOM 712 C CA . LEU A 1 91 ? -4.770 6.544 -0.172 1.00 60.94 91 LEU A CA 1
ATOM 713 C C . LEU A 1 91 ? -6.175 7.141 -0.094 1.00 60.94 91 LEU A C 1
ATOM 715 O O . LEU A 1 91 ? -6.334 8.279 0.346 1.00 60.94 91 LEU A O 1
ATOM 719 N N . ALA A 1 92 ? -7.182 6.357 -0.467 1.00 61.91 92 ALA A N 1
ATOM 720 C CA . ALA A 1 92 ? -8.587 6.673 -0.230 1.00 61.91 92 ALA A CA 1
ATOM 721 C C . ALA A 1 92 ? -9.255 5.522 0.524 1.00 61.91 92 ALA A C 1
ATOM 723 O O . ALA A 1 92 ? -9.013 4.355 0.216 1.00 61.91 92 ALA A O 1
ATOM 724 N N . VAL A 1 93 ? -10.085 5.864 1.508 1.00 61.44 93 VAL A N 1
ATOM 725 C CA . VAL A 1 93 ? -10.808 4.904 2.343 1.00 61.44 93 VAL A CA 1
ATOM 726 C C . VAL A 1 93 ? -12.298 5.132 2.169 1.00 61.44 93 VAL A C 1
ATOM 728 O O . VAL A 1 93 ? -12.840 6.136 2.628 1.00 61.44 93 VAL A O 1
ATOM 731 N N . ASN A 1 94 ? -12.955 4.193 1.495 1.00 64.81 94 ASN A N 1
ATOM 732 C CA . ASN A 1 94 ? -14.396 4.232 1.289 1.00 64.81 94 ASN A CA 1
ATOM 733 C C . ASN A 1 94 ? -15.076 3.320 2.304 1.00 64.81 94 ASN A C 1
ATOM 735 O O . ASN A 1 94 ? -14.697 2.160 2.455 1.00 64.81 94 ASN A O 1
ATOM 739 N N . HIS A 1 95 ? -16.089 3.846 2.985 1.00 62.09 95 HIS A N 1
ATOM 740 C CA . HIS A 1 95 ? -16.953 3.036 3.831 1.00 62.09 95 HIS A CA 1
ATOM 741 C C . HIS A 1 95 ? -18.004 2.381 2.941 1.00 62.09 95 HIS A C 1
ATOM 743 O O . HIS A 1 95 ? -18.803 3.071 2.306 1.00 62.09 95 HIS A O 1
ATOM 749 N N . ASN A 1 96 ? -18.026 1.053 2.918 1.00 59.75 96 ASN A N 1
ATOM 750 C CA . ASN A 1 96 ? -19.132 0.303 2.352 1.00 59.75 96 ASN A CA 1
ATOM 751 C C . ASN A 1 96 ? -20.280 0.336 3.362 1.00 59.75 96 ASN A C 1
ATOM 753 O O . ASN A 1 96 ? -20.545 -0.637 4.066 1.00 59.75 96 ASN A O 1
ATOM 757 N N . SER A 1 97 ? -20.969 1.471 3.459 1.00 49.41 97 SER A N 1
ATOM 758 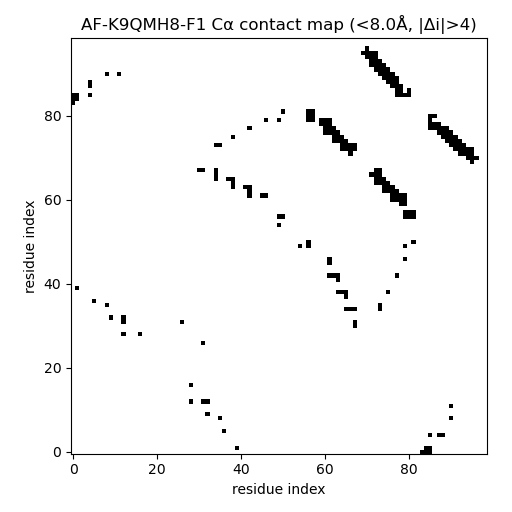C CA . SER A 1 97 ? -22.285 1.502 4.090 1.00 49.41 97 SER A CA 1
ATOM 759 C C . SER A 1 97 ? -23.232 0.697 3.205 1.00 49.41 97 SER A C 1
ATOM 761 O O . SER A 1 97 ? -23.783 1.215 2.234 1.00 49.41 97 SER A O 1
ATOM 763 N N . SER A 1 98 ? -23.362 -0.590 3.520 1.00 46.44 98 SER A N 1
ATOM 764 C CA . SER A 1 98 ? -24.500 -1.389 3.083 1.00 46.44 98 SER A CA 1
ATOM 765 C C . SER A 1 98 ? -25.748 -0.708 3.642 1.00 46.44 98 SER A C 1
ATOM 767 O O . SER A 1 98 ? -25.857 -0.531 4.857 1.00 46.44 98 SER A O 1
ATOM 769 N N . GLN A 1 99 ? -26.605 -0.227 2.740 1.00 37.88 99 GLN A N 1
ATOM 770 C CA . GLN A 1 99 ? -27.983 0.142 3.060 1.00 37.88 99 GLN A CA 1
ATOM 771 C C . GLN A 1 99 ? -28.759 -1.072 3.566 1.00 37.88 99 GLN A C 1
ATOM 773 O O . GLN A 1 99 ? -28.441 -2.196 3.110 1.00 37.88 99 GLN A O 1
#